Protein AF-A0A9J6AX96-F1 (afdb_monomer_lite)

Organism: Solanum commersonii (NCBI:txid4109)

Sequence (121 aa):
MKSNYGVSVLRGTFCFYCTHYRWRNMEGTFQLWIMKDYGVKESWTEIINLKETHFHSIVPKYRFADGDILLCCKLDGHSVFMTSKGPFGLWPQIDIYQDGVVYTESLIFPKSLILHLINYV

Secondary structure (DSSP, 8-state):
-EEEEEEEEETTEEEEEEEEEETTTTEEEEEEEEESSTT-GGGEEEEEEEEEE--SEEEEEEE-TTS-EEEEEEETTEEEEEETTEE-SPSP--SS--------S-TTS-STTHHHHSS--

pLDDT: mean 80.68, std 16.1, range [42.75, 96.75]

Structure (mmCIF, N/CA/C/O backbone):
data_AF-A0A9J6AX96-F1
#
_entry.id   AF-A0A9J6AX96-F1
#
loop_
_atom_site.group_PDB
_atom_site.id
_atom_site.type_symbol
_atom_site.label_atom_id
_atom_site.label_alt_id
_atom_site.label_comp_id
_atom_site.label_asym_id
_atom_site.label_entity_id
_atom_site.label_seq_id
_atom_site.pdbx_PDB_ins_code
_atom_site.Cartn_x
_atom_site.Cartn_y
_atom_site.Cartn_z
_atom_site.occupancy
_atom_site.B_iso_or_equiv
_atom_site.auth_seq_id
_atom_site.auth_comp_id
_atom_site.auth_asym_id
_atom_site.auth_atom_id
_atom_site.pdbx_PDB_model_num
ATOM 1 N N . MET A 1 1 ? 5.133 17.923 -12.556 1.00 51.06 1 MET A N 1
ATOM 2 C CA . MET A 1 1 ? 5.179 17.085 -11.337 1.00 51.06 1 MET A CA 1
ATOM 3 C C . MET A 1 1 ? 3.893 16.276 -11.328 1.00 51.06 1 MET A C 1
ATOM 5 O O . MET A 1 1 ? 2.847 16.899 -11.444 1.00 51.06 1 MET A O 1
ATOM 9 N N . LYS A 1 2 ? 3.942 14.939 -11.336 1.00 59.41 2 LYS A N 1
ATOM 10 C CA . LYS A 1 2 ? 2.726 14.110 -11.386 1.00 59.41 2 LYS A CA 1
ATOM 11 C C . LYS A 1 2 ? 2.717 13.216 -10.154 1.00 59.41 2 LYS A C 1
ATOM 13 O O . LYS A 1 2 ? 3.568 12.341 -10.032 1.00 59.41 2 LYS A O 1
ATOM 18 N N . SER A 1 3 ? 1.787 13.483 -9.248 1.00 72.38 3 SER A N 1
ATOM 19 C CA . SER A 1 3 ? 1.507 12.607 -8.114 1.00 72.38 3 SER A CA 1
ATOM 20 C C . SER A 1 3 ? 0.377 11.668 -8.514 1.00 72.38 3 SER A C 1
ATOM 22 O O . SER A 1 3 ? -0.646 12.127 -9.021 1.00 72.38 3 SER A O 1
ATOM 24 N N . ASN A 1 4 ? 0.570 10.368 -8.318 1.00 86.12 4 ASN A N 1
ATOM 25 C CA . ASN A 1 4 ? -0.489 9.373 -8.433 1.00 86.12 4 ASN A CA 1
ATOM 26 C C . ASN A 1 4 ? -0.934 9.012 -7.018 1.00 86.12 4 ASN A C 1
ATOM 28 O O . ASN A 1 4 ? -0.093 8.702 -6.185 1.00 86.12 4 ASN A O 1
ATOM 32 N N . TYR A 1 5 ? -2.220 9.090 -6.720 1.00 93.06 5 TYR A N 1
ATOM 33 C CA . TYR A 1 5 ? -2.753 8.716 -5.418 1.00 93.06 5 TYR A CA 1
ATOM 34 C C . TYR A 1 5 ? -4.044 7.939 -5.603 1.00 93.06 5 TYR A C 1
ATOM 36 O O . TYR A 1 5 ? -4.732 8.074 -6.615 1.00 93.06 5 TYR A O 1
ATOM 44 N N . GLY A 1 6 ? -4.370 7.120 -4.616 1.00 94.12 6 GLY A N 1
ATOM 45 C CA . GLY A 1 6 ? -5.560 6.296 -4.657 1.00 94.12 6 GLY A CA 1
ATOM 46 C C . GLY A 1 6 ? -5.878 5.684 -3.308 1.00 94.12 6 GLY A C 1
ATOM 47 O O . GLY A 1 6 ? -5.180 5.890 -2.312 1.00 94.12 6 GLY A O 1
ATOM 48 N N . VAL A 1 7 ? -6.962 4.919 -3.297 1.00 94.56 7 VAL A N 1
ATOM 49 C CA . VAL A 1 7 ? -7.408 4.156 -2.136 1.00 94.56 7 VAL A CA 1
ATOM 50 C C . VAL A 1 7 ? -7.518 2.682 -2.497 1.00 94.56 7 VAL A C 1
ATOM 52 O O . VAL A 1 7 ? -7.758 2.332 -3.652 1.00 94.56 7 VAL A O 1
ATOM 55 N N . SER A 1 8 ? -7.317 1.810 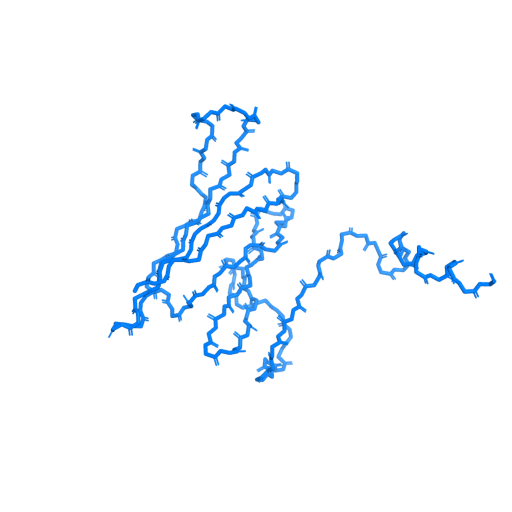-1.517 1.00 92.69 8 SER A N 1
ATOM 56 C CA . SER A 1 8 ? -7.493 0.363 -1.666 1.00 92.69 8 SER A CA 1
ATOM 57 C C . SER A 1 8 ? -8.038 -0.243 -0.377 1.00 92.69 8 SER A C 1
ATOM 59 O O . SER A 1 8 ? -8.024 0.398 0.673 1.00 92.69 8 SER A O 1
ATOM 61 N N . VAL A 1 9 ? -8.521 -1.480 -0.458 1.00 92.62 9 VAL A N 1
ATOM 62 C CA . VAL A 1 9 ? -8.904 -2.268 0.714 1.00 92.62 9 VAL A CA 1
ATOM 63 C C . VAL A 1 9 ? -8.007 -3.497 0.772 1.00 92.62 9 VAL A C 1
ATOM 65 O O . VAL A 1 9 ? -8.080 -4.366 -0.094 1.00 92.62 9 VAL A O 1
ATOM 68 N N . LEU A 1 10 ? -7.157 -3.581 1.795 1.00 91.94 10 LEU A N 1
ATOM 69 C CA . LEU A 1 10 ? -6.212 -4.680 1.986 1.00 91.94 10 LEU A CA 1
ATOM 70 C C . LEU A 1 10 ? -6.642 -5.526 3.184 1.00 91.94 10 LEU A C 1
ATOM 72 O O . LEU A 1 10 ? -6.551 -5.081 4.325 1.00 91.94 10 LEU A O 1
ATOM 76 N N . ARG A 1 11 ? -7.127 -6.750 2.928 1.00 89.38 11 ARG A N 1
ATOM 77 C CA . ARG A 1 11 ? -7.687 -7.653 3.959 1.00 89.38 11 ARG A CA 1
ATOM 78 C C . ARG A 1 11 ? -8.729 -6.969 4.867 1.00 89.38 11 ARG A C 1
ATOM 80 O O . ARG A 1 11 ? -8.736 -7.175 6.075 1.00 89.38 11 ARG A O 1
ATOM 87 N N . GLY A 1 12 ? -9.598 -6.146 4.279 1.00 88.00 12 GLY A N 1
ATOM 88 C CA . GLY A 1 12 ? -10.648 -5.422 5.007 1.00 88.00 12 GLY A CA 1
ATOM 89 C C . GLY A 1 12 ? -10.193 -4.119 5.673 1.00 88.00 12 GLY A C 1
ATOM 90 O O . GLY A 1 12 ? -11.020 -3.422 6.248 1.00 88.00 12 GLY A O 1
ATOM 91 N N . THR A 1 13 ? -8.914 -3.749 5.575 1.00 91.50 13 THR A N 1
ATOM 92 C CA . THR A 1 13 ? -8.411 -2.457 6.060 1.00 91.50 13 THR A CA 1
ATOM 93 C C . THR A 1 13 ? -8.443 -1.423 4.941 1.00 91.50 13 THR A C 1
ATOM 95 O O . THR A 1 13 ? -7.945 -1.687 3.848 1.00 91.50 13 THR A O 1
ATOM 98 N N . PHE A 1 14 ? -9.005 -0.242 5.208 1.00 94.19 14 PHE A N 1
ATOM 99 C CA . PHE A 1 14 ? -9.007 0.867 4.255 1.00 94.19 14 PHE A CA 1
ATOM 100 C C . PHE A 1 14 ? -7.619 1.508 4.185 1.00 94.19 14 PHE A C 1
ATOM 102 O O . PHE A 1 14 ? -6.997 1.787 5.214 1.00 94.19 14 PHE A O 1
ATOM 109 N N . CYS A 1 15 ? -7.119 1.724 2.974 1.00 95.50 15 CYS A N 1
ATOM 110 C CA . CYS A 1 15 ? -5.771 2.212 2.736 1.00 95.50 15 CYS A CA 1
ATOM 111 C C . CYS A 1 15 ? -5.780 3.408 1.790 1.00 95.50 15 CYS A C 1
ATOM 113 O O . CYS A 1 15 ? -6.515 3.420 0.804 1.00 95.50 15 CYS A O 1
ATOM 115 N N . PHE A 1 16 ? -4.900 4.368 2.052 1.00 96.19 16 PHE A N 1
ATOM 116 C CA . PHE A 1 16 ? -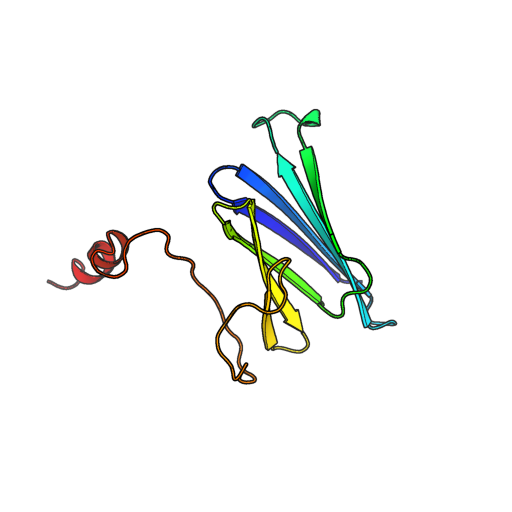4.572 5.469 1.154 1.00 96.19 16 PHE A CA 1
ATOM 117 C C . PHE A 1 16 ? -3.120 5.324 0.725 1.00 96.19 16 PHE A C 1
ATOM 119 O O . PHE A 1 16 ? -2.254 5.038 1.550 1.00 96.19 16 PHE A O 1
ATOM 126 N N . TYR A 1 17 ? -2.841 5.528 -0.555 1.00 95.81 17 TYR A N 1
ATOM 127 C CA . TYR A 1 17 ? -1.480 5.494 -1.059 1.00 95.81 17 TYR A CA 1
ATOM 128 C C . TYR A 1 17 ? -1.208 6.659 -1.993 1.00 95.81 17 TYR A C 1
ATOM 130 O O . TYR A 1 17 ? -2.100 7.142 -2.694 1.00 95.81 17 TYR A O 1
ATOM 138 N N . CYS A 1 18 ? 0.047 7.085 -2.028 1.00 94.69 18 CYS A N 1
ATOM 139 C CA . CYS A 1 18 ? 0.511 8.074 -2.979 1.00 94.69 18 CYS A CA 1
ATOM 140 C C . CYS A 1 18 ? 1.909 7.726 -3.489 1.00 94.69 18 CYS A C 1
ATOM 142 O O . CYS A 1 18 ? 2.774 7.271 -2.747 1.00 94.69 18 CYS A O 1
ATOM 144 N N . THR A 1 19 ? 2.118 7.949 -4.780 1.00 93.62 19 THR A N 1
ATOM 145 C CA . THR A 1 19 ? 3.409 7.942 -5.453 1.00 93.62 19 THR A CA 1
ATOM 146 C C . THR A 1 19 ? 3.684 9.350 -5.943 1.00 93.62 19 THR A C 1
ATOM 148 O O . THR A 1 19 ? 2.885 9.934 -6.680 1.00 93.62 19 THR A O 1
ATOM 151 N N . HIS A 1 20 ? 4.824 9.897 -5.561 1.00 91.38 20 HIS A N 1
ATOM 152 C CA . HIS A 1 20 ? 5.277 11.195 -6.017 1.00 91.38 20 HIS A CA 1
ATOM 153 C C . HIS A 1 20 ? 6.540 11.008 -6.853 1.00 91.38 20 HIS A C 1
ATOM 155 O O . HIS A 1 20 ? 7.577 10.635 -6.314 1.00 91.38 20 HIS A O 1
ATOM 161 N N . TYR A 1 21 ? 6.453 11.280 -8.159 1.00 89.88 21 TYR A N 1
ATOM 162 C CA . TYR A 1 21 ? 7.550 11.055 -9.102 1.00 89.88 21 TYR A CA 1
ATOM 163 C C . TYR A 1 21 ? 8.076 12.360 -9.713 1.00 89.88 21 TYR A C 1
ATOM 165 O O . TYR A 1 21 ? 7.332 13.168 -10.292 1.00 89.88 21 TYR A O 1
ATOM 173 N N . ARG A 1 22 ? 9.391 12.558 -9.604 1.00 88.81 22 ARG A N 1
ATOM 174 C CA . ARG A 1 22 ? 10.139 13.690 -10.153 1.00 88.81 22 ARG A CA 1
ATOM 175 C C . ARG A 1 22 ? 10.897 13.263 -11.404 1.00 88.81 22 ARG A C 1
ATOM 177 O O . ARG A 1 22 ? 12.055 12.869 -11.336 1.00 88.81 22 ARG A O 1
ATOM 184 N N . TRP A 1 23 ? 10.272 13.481 -12.560 1.00 83.19 23 TRP A N 1
ATOM 185 C CA . TRP A 1 23 ? 10.855 13.201 -13.880 1.00 83.19 23 TRP A CA 1
ATOM 186 C C . TRP A 1 23 ? 12.266 13.767 -14.096 1.00 83.19 23 TRP A C 1
ATOM 188 O O . TRP A 1 23 ? 13.074 13.115 -14.738 1.00 83.19 23 TRP A O 1
ATOM 198 N N . ARG A 1 24 ? 12.587 14.949 -13.545 1.00 85.81 24 ARG A N 1
ATOM 199 C CA . ARG A 1 24 ? 13.906 15.588 -13.726 1.00 85.81 24 ARG A CA 1
ATOM 200 C C . ARG A 1 24 ? 15.061 14.749 -13.166 1.00 85.81 24 ARG A C 1
ATOM 202 O O . ARG A 1 24 ? 16.136 14.762 -13.748 1.00 85.81 24 ARG A O 1
ATOM 209 N N . ASN A 1 25 ? 14.825 14.048 -12.058 1.00 85.81 25 ASN A N 1
ATOM 210 C CA . ASN A 1 25 ? 15.853 13.294 -11.340 1.00 85.81 25 ASN A CA 1
ATOM 211 C C . ASN A 1 25 ? 15.567 11.782 -11.345 1.00 85.81 25 ASN A C 1
ATOM 213 O O . ASN A 1 25 ? 16.260 11.041 -10.662 1.00 85.81 25 ASN A O 1
ATOM 217 N N . MET A 1 26 ? 14.530 11.339 -12.072 1.00 84.75 26 MET A N 1
ATOM 218 C CA . MET A 1 26 ? 14.056 9.946 -12.109 1.00 84.75 26 MET A CA 1
ATOM 219 C C . MET A 1 26 ? 13.865 9.335 -10.708 1.00 84.75 26 MET A C 1
ATOM 221 O O . MET A 1 26 ? 14.178 8.171 -10.463 1.00 84.75 26 MET A O 1
ATOM 225 N N . GLU A 1 27 ? 13.353 10.155 -9.786 1.00 88.50 27 GLU A N 1
ATOM 226 C CA . GLU A 1 27 ? 13.232 9.836 -8.365 1.00 88.50 27 GLU A CA 1
ATOM 227 C C . GLU A 1 27 ? 11.761 9.845 -7.940 1.00 88.50 27 GLU A C 1
ATOM 229 O O . GLU A 1 27 ? 11.024 10.811 -8.172 1.00 88.50 27 GLU A O 1
ATOM 234 N N . GLY A 1 28 ? 11.338 8.765 -7.303 1.00 88.94 28 GLY A N 1
ATOM 235 C CA . GLY A 1 28 ? 9.987 8.525 -6.838 1.00 88.94 28 GLY A CA 1
ATOM 236 C C . GLY A 1 28 ? 9.953 8.195 -5.355 1.00 88.94 28 GLY A C 1
ATOM 237 O O . GLY A 1 28 ? 10.759 7.407 -4.863 1.00 88.94 28 GLY A O 1
ATOM 238 N N . THR A 1 29 ? 8.973 8.738 -4.646 1.00 93.81 29 THR A N 1
ATOM 239 C CA . THR A 1 29 ? 8.625 8.297 -3.294 1.00 93.81 29 THR A CA 1
ATOM 240 C C . THR A 1 29 ? 7.255 7.642 -3.301 1.00 93.81 29 THR A C 1
ATOM 242 O O . THR A 1 29 ? 6.388 8.000 -4.101 1.00 93.81 29 THR A O 1
ATOM 245 N N . PHE A 1 30 ? 7.050 6.685 -2.404 1.00 94.50 30 PHE A N 1
ATOM 246 C CA . PHE A 1 30 ? 5.764 6.038 -2.202 1.00 94.50 30 PHE A CA 1
ATOM 247 C C . PHE A 1 30 ? 5.440 5.928 -0.723 1.00 94.50 30 PHE A C 1
ATOM 249 O O . PHE A 1 30 ? 6.274 5.497 0.070 1.00 94.50 30 PHE A O 1
ATOM 256 N N . GLN A 1 31 ? 4.211 6.285 -0.371 1.00 96.19 31 GLN A N 1
ATOM 257 C CA . GLN A 1 31 ? 3.695 6.153 0.982 1.00 96.19 31 GLN A CA 1
ATOM 258 C C . GLN A 1 31 ? 2.398 5.353 0.959 1.00 96.19 31 GLN A C 1
ATOM 260 O O . GLN A 1 31 ? 1.540 5.571 0.100 1.00 96.19 31 GLN A O 1
ATOM 265 N N . LEU A 1 32 ? 2.249 4.454 1.930 1.00 96.12 32 LEU A N 1
ATOM 266 C CA . LEU A 1 32 ? 1.026 3.704 2.187 1.00 96.12 32 LEU A CA 1
ATOM 267 C C . LEU A 1 32 ? 0.585 3.939 3.624 1.00 96.12 32 LEU A C 1
ATOM 269 O O . LEU A 1 32 ? 1.330 3.677 4.569 1.00 96.12 32 LEU A O 1
ATOM 273 N N . TRP A 1 33 ? -0.658 4.367 3.764 1.00 96.75 33 TRP A N 1
ATOM 274 C CA . TRP A 1 33 ? -1.321 4.621 5.028 1.00 96.75 33 TRP A CA 1
ATOM 275 C C . TRP A 1 33 ? -2.504 3.679 5.179 1.00 96.75 33 TRP A C 1
ATOM 277 O O . TRP A 1 33 ? -3.221 3.413 4.212 1.00 96.75 33 TRP A O 1
ATOM 287 N N . ILE A 1 34 ? -2.731 3.204 6.397 1.00 95.44 34 ILE A N 1
ATOM 288 C CA . ILE A 1 34 ? -3.905 2.406 6.752 1.00 95.44 34 ILE A CA 1
ATOM 289 C C . ILE A 1 34 ? -4.734 3.126 7.802 1.00 95.44 34 ILE A C 1
ATOM 291 O O . ILE A 1 34 ? -4.185 3.737 8.716 1.00 95.44 34 ILE A O 1
ATOM 295 N N . MET A 1 35 ? -6.051 3.032 7.678 1.00 95.56 35 MET A N 1
ATOM 296 C CA . MET A 1 35 ? -6.987 3.485 8.698 1.00 95.56 35 MET A CA 1
ATOM 297 C C . MET A 1 35 ? -7.257 2.317 9.646 1.00 95.56 35 MET A C 1
ATOM 299 O O . MET A 1 35 ? -7.811 1.301 9.221 1.00 95.56 35 MET A O 1
ATOM 303 N N . LYS A 1 36 ? -6.827 2.437 10.908 1.00 92.00 36 LYS A N 1
ATOM 304 C CA . LYS A 1 36 ? -7.065 1.393 11.919 1.00 92.00 36 LYS A CA 1
ATOM 305 C C . LYS A 1 36 ? -8.531 1.342 12.340 1.00 92.00 36 LYS A C 1
ATOM 307 O O . LYS A 1 36 ? -9.096 0.255 12.394 1.00 92.00 36 LYS A O 1
ATOM 312 N N . ASP A 1 37 ? -9.134 2.510 12.548 1.00 93.25 37 ASP A N 1
ATOM 313 C CA . ASP A 1 37 ? -10.512 2.657 13.006 1.00 93.25 37 ASP A CA 1
ATOM 314 C C . ASP A 1 37 ? -11.307 3.451 11.972 1.00 93.25 37 ASP A C 1
ATOM 316 O O . ASP A 1 37 ? -11.001 4.609 11.668 1.00 93.25 37 ASP A O 1
ATOM 320 N N . TYR A 1 38 ? -12.325 2.815 11.393 1.00 90.31 38 TYR A N 1
ATOM 321 C CA . TYR A 1 38 ? -13.072 3.404 10.289 1.00 90.31 38 TYR A CA 1
ATOM 322 C C . TYR A 1 38 ? -13.744 4.725 10.697 1.00 90.31 38 TYR A C 1
ATOM 324 O O . TYR A 1 38 ? -14.491 4.777 11.671 1.00 90.31 38 TYR A O 1
ATOM 332 N N . GLY A 1 39 ? -13.485 5.794 9.941 1.00 88.88 39 GLY A N 1
ATOM 333 C CA . GLY A 1 39 ? -14.027 7.133 10.195 1.00 88.88 39 GLY A CA 1
ATOM 334 C C . GLY A 1 39 ? -13.266 7.960 11.240 1.00 88.88 39 GLY A C 1
ATOM 335 O O . GLY A 1 39 ? -13.566 9.142 11.393 1.00 88.88 39 GLY A O 1
ATOM 336 N N . VAL A 1 40 ? -12.256 7.397 11.914 1.00 94.81 40 VAL A N 1
ATOM 337 C CA . VAL A 1 40 ? -11.434 8.121 12.896 1.00 94.81 40 VAL A CA 1
ATOM 338 C C . VAL A 1 40 ? -10.193 8.679 12.206 1.00 94.81 40 VAL A C 1
ATOM 340 O O . VAL A 1 40 ? -9.318 7.927 11.770 1.00 94.81 40 VAL A O 1
ATOM 343 N N . LYS A 1 41 ? -10.096 10.008 12.106 1.00 91.06 41 LYS A N 1
ATOM 344 C CA . LYS A 1 41 ? -9.007 10.700 11.396 1.00 91.06 41 LYS A CA 1
ATOM 345 C C . LYS A 1 41 ? -7.636 10.417 12.016 1.00 91.06 41 LYS A C 1
ATOM 347 O O . LYS A 1 41 ? -6.648 10.280 11.306 1.00 91.06 41 LYS A O 1
ATOM 352 N N . GLU A 1 42 ? -7.569 10.297 13.329 1.00 94.94 42 GLU A N 1
ATOM 353 C CA . GLU A 1 42 ? -6.335 10.083 14.085 1.00 94.94 42 GLU A CA 1
ATOM 354 C C . GLU A 1 42 ? -5.829 8.636 13.966 1.00 94.94 42 GLU A C 1
ATOM 356 O O . GLU A 1 42 ? -4.697 8.341 14.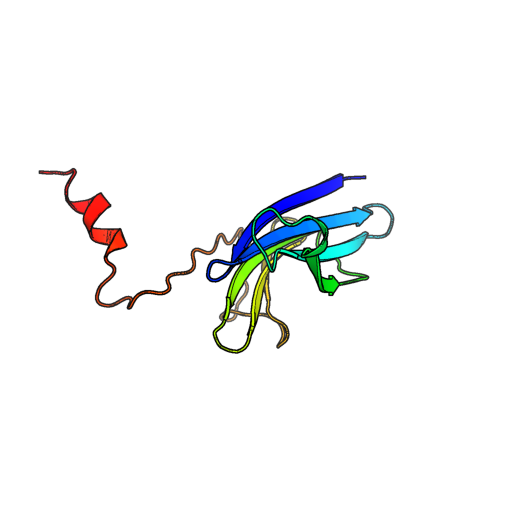339 1.00 94.94 42 GLU A O 1
ATOM 361 N N . SER A 1 43 ? -6.645 7.728 13.417 1.00 94.38 43 SER A N 1
ATOM 362 C CA . SER A 1 43 ? -6.305 6.309 13.281 1.00 94.38 43 SER A CA 1
ATOM 363 C C . SER A 1 43 ? -5.426 5.996 12.061 1.00 94.38 43 SER A C 1
ATOM 365 O O . SER A 1 43 ? -4.946 4.864 11.916 1.00 94.38 43 SER A O 1
ATOM 367 N N . TRP A 1 44 ? -5.201 6.977 11.179 1.00 96.31 44 TRP A N 1
ATOM 368 C CA . TRP A 1 44 ? -4.320 6.829 10.025 1.00 96.31 44 TRP A CA 1
ATOM 369 C C . TRP A 1 44 ? -2.876 6.583 10.472 1.00 96.31 44 TRP A C 1
ATOM 371 O O . TRP A 1 44 ? -2.270 7.394 11.165 1.00 96.31 44 TRP A O 1
ATOM 381 N N . THR A 1 45 ? -2.310 5.455 10.051 1.00 95.81 45 THR A N 1
ATOM 382 C CA . THR A 1 45 ? -0.930 5.057 10.359 1.00 95.81 45 THR A CA 1
ATOM 383 C C . THR A 1 45 ? -0.167 4.789 9.064 1.00 95.81 45 THR A C 1
ATOM 385 O O . THR A 1 45 ? -0.645 4.026 8.224 1.00 95.81 45 THR A O 1
ATOM 388 N N . GLU A 1 46 ? 1.017 5.384 8.902 1.00 95.62 46 GLU A N 1
ATOM 389 C CA . GLU A 1 46 ? 1.929 5.064 7.796 1.00 95.62 46 GLU A CA 1
ATOM 390 C C . GLU A 1 46 ? 2.542 3.683 8.033 1.00 95.62 46 GLU A C 1
ATOM 392 O O . GLU A 1 46 ? 3.055 3.408 9.117 1.00 95.62 46 GLU A O 1
ATOM 397 N N . ILE A 1 47 ? 2.478 2.807 7.032 1.00 93.94 47 ILE A N 1
ATOM 398 C CA . ILE A 1 47 ? 3.018 1.442 7.124 1.00 93.94 47 ILE A CA 1
ATOM 399 C C . ILE A 1 47 ? 4.108 1.149 6.100 1.00 93.94 47 ILE A C 1
ATOM 401 O O . ILE A 1 47 ? 4.909 0.246 6.316 1.00 93.94 47 ILE A O 1
ATOM 405 N N . ILE A 1 48 ? 4.150 1.891 4.992 1.00 94.00 48 ILE A N 1
ATOM 406 C CA . ILE A 1 48 ? 5.224 1.799 4.002 1.00 94.00 48 ILE A CA 1
ATOM 407 C C . ILE A 1 48 ? 5.636 3.212 3.618 1.00 94.00 48 ILE A C 1
ATOM 409 O O . ILE A 1 48 ? 4.783 4.042 3.305 1.00 94.00 48 ILE A O 1
ATOM 413 N N . ASN A 1 49 ? 6.947 3.441 3.591 1.00 94.44 49 ASN A N 1
ATOM 414 C CA . ASN A 1 49 ? 7.572 4.651 3.082 1.00 94.44 49 ASN A CA 1
ATOM 415 C C . ASN A 1 49 ? 8.792 4.255 2.242 1.00 94.44 49 ASN A C 1
ATOM 417 O O . ASN A 1 49 ? 9.862 3.970 2.778 1.00 94.44 49 ASN A O 1
ATOM 421 N N . LEU A 1 50 ? 8.605 4.170 0.926 1.00 92.31 50 LEU A N 1
ATOM 422 C CA . LEU A 1 50 ? 9.689 3.915 -0.017 1.00 92.31 50 LEU A CA 1
ATOM 423 C C . LEU A 1 50 ? 10.218 5.249 -0.536 1.00 92.31 50 LEU A C 1
ATOM 425 O O . LEU A 1 50 ? 9.451 6.104 -0.989 1.00 92.31 50 LEU A O 1
ATOM 429 N N . LYS A 1 51 ? 11.538 5.405 -0.504 1.00 91.12 51 LYS A N 1
ATOM 430 C CA . LYS A 1 51 ? 12.255 6.563 -1.042 1.00 91.12 51 LYS A CA 1
ATOM 431 C C . LYS A 1 51 ? 13.117 6.134 -2.220 1.00 91.12 51 LYS A C 1
ATOM 433 O O . LYS A 1 51 ? 13.405 4.948 -2.355 1.00 91.12 51 LYS A O 1
ATOM 438 N N . GLU A 1 52 ? 13.496 7.101 -3.053 1.00 84.94 52 GLU A N 1
ATOM 439 C CA . GLU A 1 52 ? 14.473 6.911 -4.136 1.00 84.94 52 GLU A CA 1
ATOM 440 C C . GLU A 1 52 ? 14.119 5.762 -5.099 1.00 84.94 52 GLU A C 1
ATOM 442 O O . GLU A 1 52 ? 14.973 5.066 -5.635 1.00 84.94 52 GLU A O 1
ATOM 447 N N . THR A 1 53 ? 12.826 5.549 -5.334 1.00 85.31 53 THR A N 1
ATOM 448 C CA . THR A 1 53 ? 12.348 4.545 -6.288 1.00 85.31 53 THR A CA 1
ATOM 449 C C . THR A 1 53 ? 12.383 5.102 -7.709 1.00 85.31 53 THR A C 1
ATOM 451 O O . THR A 1 53 ? 12.184 6.294 -7.912 1.00 85.31 53 THR A O 1
ATOM 454 N N . HIS A 1 54 ? 12.541 4.252 -8.719 1.00 87.88 54 HIS A N 1
ATOM 455 C CA . HIS A 1 54 ? 12.414 4.676 -10.123 1.00 87.88 54 HIS A CA 1
ATOM 456 C C . HIS A 1 54 ? 10.980 4.539 -10.659 1.00 87.88 54 HIS A C 1
ATOM 458 O O . HIS A 1 54 ? 10.709 4.788 -11.830 1.00 87.88 54 HIS A O 1
ATOM 464 N N . PHE A 1 55 ? 10.032 4.149 -9.804 1.00 87.69 55 PHE A N 1
ATOM 465 C CA . PHE A 1 55 ? 8.661 3.879 -10.209 1.00 87.69 55 PHE A CA 1
ATOM 466 C C . PHE A 1 55 ? 7.836 5.162 -10.279 1.00 87.69 55 PHE A C 1
ATOM 468 O O . PHE A 1 55 ? 7.735 5.922 -9.315 1.00 87.69 55 PHE A O 1
ATOM 475 N N . HIS A 1 56 ? 7.155 5.369 -11.405 1.00 87.00 56 HIS A N 1
ATOM 476 C CA . HIS A 1 56 ? 6.274 6.524 -11.578 1.00 87.00 56 HIS A CA 1
ATOM 477 C C . HIS A 1 56 ? 4.874 6.300 -10.977 1.00 87.00 56 HIS A C 1
ATOM 479 O O . HIS A 1 56 ? 4.067 7.228 -10.884 1.00 87.00 56 HIS A O 1
ATOM 485 N N . SER A 1 57 ? 4.538 5.054 -10.630 1.00 88.50 57 SER A N 1
ATOM 486 C CA . SER A 1 57 ? 3.272 4.668 -10.008 1.00 88.50 57 SER A CA 1
ATOM 487 C C . SER A 1 57 ? 3.456 3.370 -9.238 1.00 88.50 57 SER A C 1
ATOM 489 O O . SER A 1 57 ? 3.957 2.400 -9.796 1.00 88.50 57 SER A O 1
ATOM 491 N N . ILE A 1 58 ? 2.981 3.321 -8.000 1.00 91.88 58 ILE A N 1
ATOM 492 C CA . ILE A 1 58 ? 2.954 2.109 -7.182 1.00 91.88 58 ILE A CA 1
ATOM 493 C C . ILE A 1 58 ? 1.535 1.936 -6.645 1.00 91.88 58 ILE A C 1
ATOM 495 O O . ILE A 1 58 ? 0.956 2.874 -6.102 1.00 91.88 58 ILE A O 1
ATOM 499 N N . VAL A 1 59 ? 0.962 0.749 -6.838 1.00 92.00 59 VAL A N 1
ATOM 500 C CA . VAL A 1 59 ? -0.402 0.412 -6.415 1.00 92.00 59 VAL A CA 1
ATOM 501 C C . VAL A 1 59 ? -0.350 -0.799 -5.483 1.00 92.00 59 VAL A C 1
ATOM 503 O O . VAL A 1 59 ? 0.109 -1.859 -5.913 1.00 92.00 59 VAL A O 1
ATOM 506 N N . PRO A 1 60 ? -0.824 -0.695 -4.232 1.00 93.56 60 PRO A N 1
ATOM 507 C CA . PRO A 1 60 ? -0.981 -1.857 -3.370 1.00 93.56 60 PRO A CA 1
ATOM 508 C C . PRO A 1 60 ? -2.098 -2.761 -3.904 1.00 93.56 60 PRO A C 1
ATOM 510 O O . PRO A 1 60 ? -3.211 -2.308 -4.163 1.00 93.56 60 PRO A O 1
ATOM 513 N N . LYS A 1 61 ? -1.796 -4.048 -4.086 1.00 92.12 61 LYS A N 1
ATOM 514 C CA . LYS A 1 61 ? -2.721 -5.033 -4.666 1.00 92.12 61 LYS A CA 1
ATOM 515 C C . LYS A 1 61 ? -3.267 -6.004 -3.630 1.00 92.12 61 LYS A C 1
ATOM 517 O O . LYS A 1 61 ? -4.433 -6.377 -3.703 1.00 92.12 61 LYS A O 1
ATOM 522 N N . TYR A 1 62 ? -2.439 -6.430 -2.680 1.00 91.19 62 TYR A N 1
ATOM 523 C CA . TYR A 1 62 ? -2.837 -7.432 -1.697 1.00 91.19 62 TYR A CA 1
ATOM 524 C C . TYR A 1 62 ? -1.976 -7.376 -0.442 1.00 91.19 62 TYR A C 1
ATOM 526 O O . TYR A 1 62 ? -0.828 -6.951 -0.499 1.00 91.19 62 TYR A O 1
ATOM 534 N N . ARG A 1 63 ? -2.526 -7.835 0.683 1.00 92.62 63 ARG A N 1
ATOM 535 C CA . ARG A 1 63 ? -1.791 -8.021 1.935 1.00 92.62 63 ARG A CA 1
ATOM 536 C C . ARG A 1 63 ? -1.817 -9.495 2.302 1.00 92.62 63 ARG A C 1
ATOM 538 O O . ARG A 1 63 ? -2.891 -10.081 2.395 1.00 92.62 63 ARG A O 1
ATOM 545 N N . PHE A 1 64 ? -0.648 -10.078 2.511 1.00 90.19 64 PHE A N 1
ATOM 546 C CA . PHE A 1 64 ? -0.471 -11.475 2.873 1.00 90.19 64 PHE A CA 1
ATOM 547 C C . PHE A 1 64 ? -0.830 -11.737 4.343 1.00 90.19 64 PHE A C 1
ATOM 549 O O . PHE A 1 64 ? -1.080 -10.824 5.141 1.00 90.19 64 PHE A O 1
ATOM 556 N N . ALA A 1 65 ? -0.904 -13.021 4.704 1.00 90.31 65 ALA A N 1
ATOM 557 C CA . ALA A 1 65 ? -1.192 -13.447 6.072 1.00 90.31 65 ALA A CA 1
ATOM 558 C C . ALA A 1 65 ? -0.096 -13.016 7.060 1.00 90.31 65 ALA A C 1
ATOM 560 O O . ALA A 1 65 ? -0.421 -12.625 8.178 1.00 90.31 65 ALA A O 1
ATOM 561 N N . ASP A 1 66 ? 1.163 -13.022 6.610 1.00 90.62 66 ASP A N 1
ATOM 562 C CA . ASP A 1 66 ? 2.349 -12.568 7.350 1.00 90.62 66 ASP A CA 1
ATOM 563 C C . ASP A 1 66 ? 2.458 -11.034 7.447 1.00 90.62 66 ASP A C 1
ATOM 565 O O . ASP A 1 66 ? 3.352 -10.510 8.103 1.00 90.62 66 ASP A O 1
ATOM 569 N N . GLY A 1 67 ? 1.524 -10.305 6.830 1.00 90.31 67 GLY A N 1
ATOM 570 C CA . GLY A 1 67 ? 1.478 -8.850 6.842 1.00 90.31 67 GLY A CA 1
ATOM 571 C C . GLY A 1 67 ? 2.256 -8.182 5.712 1.00 90.31 67 GLY A C 1
ATOM 572 O O . GLY A 1 67 ? 2.112 -6.967 5.576 1.00 90.31 67 GLY A O 1
ATOM 573 N N . ASP A 1 68 ? 2.992 -8.940 4.890 1.00 92.62 68 ASP A N 1
ATOM 574 C CA . ASP A 1 68 ? 3.673 -8.409 3.707 1.00 92.62 68 ASP A CA 1
ATOM 575 C C . ASP A 1 68 ? 2.650 -7.892 2.683 1.00 92.62 68 ASP A C 1
ATOM 577 O O . ASP A 1 68 ? 1.480 -8.295 2.682 1.00 92.62 68 ASP A O 1
ATOM 581 N N . ILE A 1 69 ? 3.062 -6.978 1.811 1.00 93.44 69 ILE A N 1
ATOM 582 C CA . ILE A 1 69 ? 2.167 -6.314 0.859 1.00 93.44 69 ILE A CA 1
ATOM 583 C C . ILE A 1 69 ? 2.688 -6.514 -0.556 1.00 93.44 69 ILE A C 1
ATOM 585 O O . ILE A 1 69 ? 3.823 -6.170 -0.872 1.00 93.44 69 ILE A O 1
ATOM 589 N N . LEU A 1 70 ? 1.821 -7.038 -1.421 1.00 92.81 70 LEU A N 1
ATOM 590 C CA . LEU A 1 70 ? 2.056 -7.104 -2.853 1.00 92.81 70 LEU A CA 1
ATOM 591 C C . LEU A 1 70 ? 1.811 -5.726 -3.468 1.00 92.81 70 LEU A C 1
ATOM 593 O O . LEU A 1 70 ? 0.686 -5.218 -3.457 1.00 92.81 70 LEU A O 1
ATOM 597 N N . LEU A 1 71 ? 2.861 -5.146 -4.032 1.00 92.50 71 LEU A N 1
ATOM 598 C CA . LEU A 1 71 ? 2.838 -3.884 -4.758 1.00 92.50 71 LEU A CA 1
ATOM 599 C C . LEU A 1 71 ? 2.938 -4.153 -6.261 1.00 92.50 71 LEU A C 1
ATOM 601 O O . LEU A 1 71 ? 3.715 -5.002 -6.6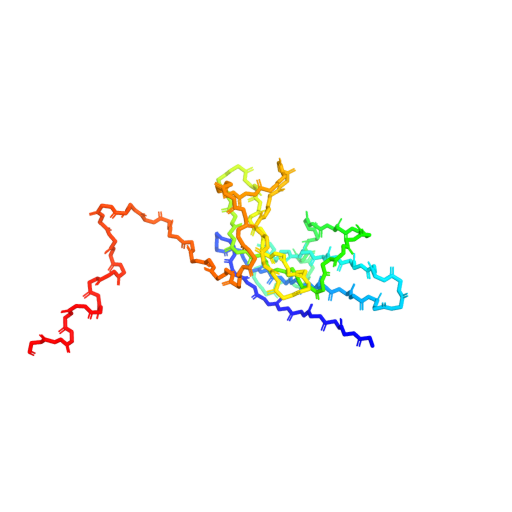86 1.00 92.50 71 LEU A O 1
ATOM 605 N N . CYS A 1 72 ? 2.172 -3.414 -7.060 1.00 90.81 72 CYS A N 1
ATOM 606 C CA . CYS A 1 72 ? 2.331 -3.320 -8.509 1.00 90.81 72 CYS A CA 1
ATOM 607 C C . CYS A 1 72 ? 3.001 -1.984 -8.837 1.00 90.81 72 CYS A C 1
ATOM 609 O O . CYS A 1 72 ? 2.410 -0.918 -8.644 1.00 90.81 72 CYS A O 1
ATOM 611 N N . CYS A 1 73 ? 4.236 -2.051 -9.310 1.00 88.88 73 CYS A N 1
ATOM 612 C CA . CYS A 1 73 ? 5.101 -0.914 -9.571 1.00 88.88 73 CYS A CA 1
ATOM 613 C C . CYS A 1 73 ? 5.230 -0.705 -11.079 1.00 88.88 73 CYS A C 1
ATOM 615 O O . CYS A 1 73 ? 5.527 -1.652 -11.800 1.00 88.88 73 CYS A O 1
ATOM 617 N N . LYS A 1 74 ? 5.013 0.520 -11.563 1.00 86.38 74 LYS A N 1
ATOM 618 C CA . LYS A 1 74 ? 5.121 0.862 -12.986 1.00 86.38 74 LYS A CA 1
ATOM 619 C C . LYS A 1 74 ? 6.423 1.604 -13.280 1.00 86.38 74 LYS A C 1
ATOM 621 O O . LYS A 1 74 ? 6.709 2.616 -12.632 1.00 86.38 74 LYS A O 1
ATOM 626 N N . LEU A 1 75 ? 7.168 1.104 -14.261 1.00 80.62 75 LEU A N 1
ATOM 627 C CA . LEU A 1 75 ? 8.420 1.660 -14.774 1.00 80.62 75 LEU A CA 1
ATOM 628 C C . LEU A 1 75 ? 8.357 1.644 -16.302 1.00 80.62 75 LEU A C 1
ATOM 630 O O . LEU A 1 75 ? 8.183 0.577 -16.874 1.00 80.62 75 LEU A O 1
ATOM 634 N N . ASP A 1 76 ? 8.459 2.805 -16.948 1.00 75.38 76 ASP A N 1
ATOM 635 C CA . ASP A 1 76 ? 8.618 2.939 -18.406 1.00 75.38 76 ASP A CA 1
ATOM 636 C C . ASP A 1 76 ? 7.672 2.079 -19.275 1.00 75.38 76 ASP A C 1
ATOM 638 O O . ASP A 1 76 ? 8.048 1.573 -20.323 1.00 75.38 76 ASP A O 1
ATOM 642 N N . GLY A 1 77 ? 6.408 1.931 -18.855 1.00 71.62 77 GLY A N 1
ATOM 643 C CA . GLY A 1 77 ? 5.390 1.141 -19.572 1.00 71.62 77 GLY A CA 1
ATOM 644 C C . GLY A 1 77 ? 5.264 -0.318 -19.116 1.00 71.62 77 GLY A C 1
ATOM 645 O O . GLY A 1 77 ? 4.288 -0.984 -19.463 1.00 71.62 77 GLY A O 1
ATOM 646 N N . HIS A 1 78 ? 6.175 -0.776 -18.263 1.00 78.00 78 HIS A N 1
ATOM 647 C CA . HIS A 1 78 ? 6.198 -2.106 -17.664 1.00 78.00 78 HIS A CA 1
ATOM 648 C C . HIS A 1 78 ? 5.648 -2.089 -16.241 1.00 78.00 78 HIS A C 1
ATOM 650 O O . HIS A 1 78 ? 5.650 -1.064 -15.553 1.00 78.00 78 HIS A O 1
ATOM 656 N N . SER A 1 79 ? 5.185 -3.248 -15.786 1.00 82.38 79 SER A N 1
ATOM 657 C CA . SER A 1 79 ? 4.706 -3.460 -14.422 1.00 82.38 79 SER A CA 1
ATOM 658 C C . SER A 1 79 ? 5.472 -4.598 -13.764 1.00 82.38 79 SER A C 1
ATOM 660 O O . SER A 1 79 ? 5.471 -5.721 -14.264 1.00 82.38 79 SER A O 1
ATOM 662 N N . VAL A 1 80 ? 6.066 -4.317 -12.611 1.00 85.31 80 VAL A N 1
ATOM 663 C CA . VAL A 1 80 ? 6.742 -5.301 -11.770 1.00 85.31 80 VAL A CA 1
ATOM 664 C C . VAL A 1 80 ? 5.935 -5.477 -10.495 1.00 85.31 80 VAL A C 1
ATOM 666 O O . VAL A 1 80 ? 5.505 -4.501 -9.878 1.00 85.31 80 VAL A O 1
ATOM 669 N N . PHE A 1 81 ? 5.735 -6.724 -10.090 1.00 87.81 81 PHE A N 1
ATOM 670 C CA . PHE A 1 81 ? 5.181 -7.032 -8.782 1.00 87.81 81 PHE A CA 1
ATOM 671 C C . PHE A 1 81 ? 6.313 -7.221 -7.782 1.00 87.81 81 PHE A C 1
ATOM 673 O O . PHE A 1 81 ? 7.327 -7.846 -8.093 1.00 87.81 81 PHE A O 1
ATOM 680 N N . MET A 1 82 ? 6.160 -6.678 -6.580 1.00 89.12 82 MET A N 1
ATOM 681 C CA . MET A 1 82 ? 7.157 -6.824 -5.525 1.00 89.12 82 MET A CA 1
ATOM 682 C C . MET A 1 82 ? 6.522 -6.892 -4.144 1.00 89.12 82 MET A C 1
ATOM 684 O O . MET A 1 82 ? 5.384 -6.475 -3.934 1.00 89.12 82 MET A O 1
ATOM 688 N N . THR A 1 83 ? 7.301 -7.417 -3.211 1.00 91.44 83 THR A N 1
ATOM 689 C CA . THR A 1 83 ? 7.017 -7.486 -1.776 1.00 91.44 83 THR A CA 1
ATOM 690 C C . THR A 1 83 ? 8.234 -6.984 -1.005 1.00 91.44 83 THR A C 1
ATOM 692 O O . THR A 1 83 ? 9.259 -6.655 -1.612 1.00 91.44 83 THR A O 1
ATOM 695 N N . SER A 1 84 ? 8.171 -6.972 0.327 1.00 86.25 84 SER A N 1
ATOM 696 C CA . SER A 1 84 ? 9.348 -6.678 1.159 1.00 86.25 84 SER A CA 1
ATOM 697 C C . SER A 1 84 ? 10.537 -7.615 0.887 1.00 86.25 84 SER A C 1
ATOM 699 O O . SER A 1 84 ? 11.688 -7.228 1.067 1.00 86.25 84 SER A O 1
ATOM 701 N N . LYS A 1 85 ? 10.265 -8.830 0.391 1.00 87.94 85 LYS A N 1
ATOM 702 C CA . LYS A 1 85 ? 11.260 -9.868 0.075 1.00 87.94 85 LYS A CA 1
ATOM 703 C C . LYS A 1 85 ? 11.896 -9.701 -1.313 1.00 87.94 85 LYS A C 1
ATOM 705 O O . LYS A 1 85 ? 12.747 -10.502 -1.688 1.00 87.94 85 LYS A O 1
ATOM 710 N N . GLY A 1 86 ? 11.496 -8.680 -2.075 1.00 85.88 86 GLY A N 1
ATOM 711 C CA . GLY A 1 86 ? 11.961 -8.426 -3.438 1.00 85.88 86 GLY A CA 1
ATOM 712 C C . GLY A 1 86 ? 10.886 -8.675 -4.506 1.00 85.88 86 GLY A C 1
ATOM 713 O O . GLY A 1 86 ? 9.688 -8.694 -4.191 1.00 85.88 86 GLY A O 1
ATOM 714 N N . PRO A 1 87 ? 11.293 -8.818 -5.782 1.00 84.69 87 PRO A N 1
ATOM 715 C CA . PRO A 1 87 ? 10.378 -9.068 -6.892 1.00 84.69 87 PRO A CA 1
ATOM 716 C C . PRO A 1 87 ? 9.530 -10.323 -6.663 1.00 84.69 87 PRO A C 1
ATOM 718 O O . PRO A 1 87 ? 10.031 -11.359 -6.232 1.00 84.69 87 PRO A O 1
ATOM 721 N N . PHE A 1 88 ? 8.239 -10.226 -6.960 1.00 80.06 88 PHE A N 1
ATOM 722 C CA . PHE A 1 88 ? 7.249 -11.273 -6.750 1.00 80.06 88 PHE A CA 1
ATOM 723 C C . PHE A 1 88 ? 6.709 -11.741 -8.104 1.00 80.06 88 PHE A C 1
ATOM 725 O O . PHE A 1 88 ? 6.142 -10.947 -8.847 1.00 80.06 88 PHE A O 1
ATOM 732 N N . GLY A 1 89 ? 6.881 -13.020 -8.441 1.00 72.81 89 GLY A N 1
ATOM 733 C CA . GLY A 1 89 ? 6.441 -13.595 -9.717 1.00 72.81 89 GLY A CA 1
ATOM 734 C C . GLY A 1 89 ? 7.495 -14.492 -10.366 1.00 72.81 89 GLY A C 1
ATOM 735 O O . GLY A 1 89 ? 8.633 -14.568 -9.905 1.00 72.81 89 GLY A O 1
ATOM 736 N N . LEU A 1 90 ? 7.098 -15.196 -11.428 1.00 61.25 90 LEU A N 1
ATOM 737 C CA . LEU A 1 90 ? 7.988 -16.074 -12.186 1.00 61.25 90 LEU A CA 1
ATOM 738 C C . LEU A 1 90 ? 8.811 -15.269 -13.195 1.00 61.25 90 LEU A C 1
ATOM 740 O O . LEU A 1 90 ? 8.314 -14.359 -13.855 1.00 61.25 90 LEU A O 1
ATOM 744 N N . TRP A 1 91 ? 10.079 -15.643 -13.319 1.00 47.62 91 TRP A N 1
ATOM 745 C CA . TRP A 1 91 ? 10.925 -15.257 -14.440 1.00 47.62 91 TRP A CA 1
ATOM 746 C C . TRP A 1 91 ? 10.462 -15.961 -15.733 1.00 47.62 91 TRP A C 1
ATOM 748 O O . TRP A 1 91 ? 10.072 -17.128 -15.662 1.00 47.62 91 TRP A O 1
ATOM 758 N N . PRO A 1 92 ? 10.559 -15.317 -16.912 1.00 55.78 92 PRO A N 1
ATOM 759 C CA . PRO A 1 92 ? 11.029 -13.953 -17.123 1.00 55.78 92 PRO A CA 1
ATOM 760 C C . PRO A 1 92 ? 9.908 -12.920 -16.936 1.00 55.78 92 PRO A C 1
ATOM 762 O O . PRO A 1 92 ? 8.761 -13.128 -17.331 1.00 55.78 92 PRO A O 1
ATOM 765 N N . GLN A 1 93 ? 10.275 -11.764 -16.382 1.00 59.00 93 GLN A N 1
ATOM 766 C CA . GLN A 1 93 ? 9.469 -10.544 -16.450 1.00 59.00 93 GLN A CA 1
ATOM 767 C C . GLN A 1 93 ? 9.509 -10.045 -17.898 1.00 59.00 93 GLN A C 1
ATOM 769 O O . GLN A 1 93 ? 10.378 -9.270 -18.272 1.00 59.00 93 GLN A O 1
ATOM 774 N N . ILE A 1 94 ? 8.634 -10.588 -18.745 1.00 54.56 94 ILE A N 1
ATOM 775 C CA . ILE A 1 94 ? 8.497 -10.149 -20.138 1.00 54.56 94 ILE A CA 1
ATOM 776 C C . ILE A 1 94 ? 7.983 -8.703 -20.151 1.00 54.56 94 ILE A C 1
ATOM 778 O O . ILE A 1 94 ? 7.088 -8.367 -19.371 1.00 54.56 94 ILE A O 1
ATOM 782 N N . ASP A 1 95 ? 8.532 -7.902 -21.070 1.00 55.38 95 ASP A N 1
ATOM 783 C CA . ASP A 1 95 ? 8.316 -6.469 -21.346 1.00 55.38 95 ASP A CA 1
ATOM 784 C C . ASP A 1 95 ? 6.877 -6.086 -21.769 1.00 55.38 95 ASP A C 1
ATOM 786 O O . ASP A 1 95 ? 6.647 -5.292 -22.679 1.00 55.38 95 ASP A O 1
ATOM 790 N N . ILE A 1 96 ? 5.864 -6.627 -21.101 1.00 61.44 96 ILE A N 1
ATOM 791 C CA . ILE A 1 96 ? 4.451 -6.345 -21.363 1.00 61.44 96 ILE A CA 1
ATOM 792 C C . ILE A 1 96 ? 3.774 -5.731 -20.140 1.00 61.44 96 ILE A C 1
ATOM 794 O O . ILE A 1 96 ? 4.174 -5.950 -18.997 1.00 61.44 96 ILE A O 1
ATOM 798 N N . TYR A 1 97 ? 2.716 -4.960 -20.389 1.00 62.22 97 TYR A N 1
ATOM 799 C CA . TYR A 1 97 ? 1.823 -4.467 -19.347 1.00 62.22 97 TYR A CA 1
ATOM 800 C C . TYR A 1 97 ? 1.148 -5.659 -18.658 1.00 62.22 97 TYR A C 1
ATOM 802 O O . TYR A 1 97 ? 0.303 -6.327 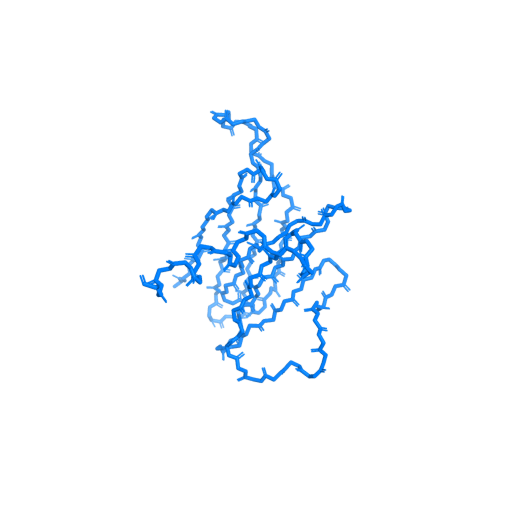-19.253 1.00 62.22 97 TYR A O 1
ATOM 810 N N . GLN A 1 98 ? 1.522 -5.938 -17.412 1.00 63.75 98 GLN A N 1
ATOM 811 C CA . GLN A 1 98 ? 0.896 -6.969 -16.593 1.00 63.75 98 GLN A CA 1
ATOM 812 C C . GLN A 1 98 ? -0.111 -6.306 -15.652 1.00 63.75 98 GLN A C 1
ATOM 814 O O . GLN A 1 98 ? 0.250 -5.546 -14.751 1.00 63.75 98 GLN A O 1
ATOM 819 N N . ASP A 1 99 ? -1.394 -6.611 -15.837 1.00 65.06 99 ASP A N 1
ATOM 820 C CA . ASP A 1 99 ? -2.364 -6.411 -14.766 1.00 65.06 99 ASP A CA 1
ATOM 821 C C . ASP A 1 99 ? -2.554 -7.722 -14.007 1.00 65.06 99 ASP A C 1
ATOM 823 O O . ASP A 1 99 ? -2.606 -8.806 -14.584 1.00 65.06 99 ASP A O 1
ATOM 827 N N . GLY A 1 100 ? -2.608 -7.605 -12.687 1.00 67.44 100 GLY A N 1
ATOM 828 C CA . GLY A 1 100 ? -2.702 -8.729 -11.771 1.00 67.44 100 GLY A CA 1
ATOM 829 C C . GLY A 1 100 ? -3.998 -8.649 -10.987 1.00 67.44 100 GLY A C 1
ATOM 830 O O . GLY A 1 100 ? -4.291 -7.613 -10.374 1.00 67.44 100 GLY A O 1
ATOM 831 N N . VAL A 1 101 ? -4.735 -9.760 -10.979 1.00 69.25 101 VAL A N 1
ATOM 832 C CA . VAL A 1 101 ? -5.891 -9.989 -10.108 1.00 69.25 101 VAL A CA 1
ATOM 833 C C . VAL A 1 101 ? -5.477 -10.986 -9.035 1.00 69.25 101 VAL A C 1
ATOM 835 O O . VAL A 1 101 ? -4.901 -12.030 -9.339 1.00 69.25 101 VAL A O 1
ATOM 838 N N . VAL A 1 102 ? -5.751 -10.658 -7.774 1.00 69.62 102 VAL A N 1
ATOM 839 C CA . VAL A 1 102 ? -5.461 -11.547 -6.647 1.00 69.62 102 VAL A CA 1
ATOM 840 C C . VAL A 1 102 ? -6.729 -12.295 -6.262 1.00 69.62 102 VAL A C 1
ATOM 842 O O . VAL A 1 102 ? -7.729 -11.678 -5.904 1.00 69.62 102 VAL A O 1
ATOM 845 N N . TYR A 1 103 ? -6.662 -13.624 -6.315 1.00 70.12 103 TYR A N 1
ATOM 846 C CA . TYR A 1 103 ? -7.715 -14.518 -5.846 1.00 70.12 103 TYR A CA 1
ATOM 847 C C . TYR A 1 103 ? -7.318 -15.082 -4.484 1.00 70.12 103 TYR A C 1
ATOM 849 O O . TYR A 1 103 ? -6.225 -15.618 -4.316 1.00 70.12 103 TYR A O 1
ATOM 857 N N . THR A 1 104 ? -8.203 -14.941 -3.503 1.00 68.62 104 THR A N 1
ATOM 858 C CA . THR A 1 104 ? -8.017 -15.482 -2.147 1.00 68.62 104 THR A CA 1
ATOM 859 C C . THR A 1 104 ? -8.772 -16.793 -1.927 1.00 68.62 104 THR A C 1
ATOM 861 O O . THR A 1 104 ? -8.651 -17.401 -0.866 1.00 68.62 104 THR A O 1
ATOM 864 N N . GLU A 1 105 ? -9.543 -17.235 -2.922 1.00 72.25 105 GLU A N 1
ATOM 865 C CA . GLU A 1 105 ? -10.247 -18.515 -2.939 1.00 72.25 105 GLU A CA 1
ATOM 866 C C . GLU A 1 105 ? -9.456 -19.591 -3.698 1.00 72.25 105 GLU A C 1
ATOM 868 O O . GLU A 1 105 ? -8.560 -19.292 -4.488 1.00 72.25 105 GLU A O 1
ATOM 873 N N . SER A 1 106 ? -9.774 -20.862 -3.438 1.00 61.22 106 SER A N 1
ATOM 874 C CA . SER A 1 106 ? -9.142 -21.987 -4.131 1.00 61.22 106 SER A CA 1
ATOM 875 C C . SER A 1 106 ? -9.417 -21.910 -5.634 1.00 61.22 106 SER A C 1
ATOM 877 O O . SER A 1 106 ? -10.575 -21.848 -6.043 1.00 61.22 106 SER A O 1
ATOM 879 N N . LEU A 1 107 ? -8.367 -22.012 -6.457 1.00 65.50 107 LEU A N 1
ATOM 880 C CA . LEU A 1 107 ? -8.474 -22.083 -7.924 1.00 65.50 107 LEU A CA 1
ATOM 881 C C . LEU A 1 107 ? -9.268 -23.307 -8.412 1.00 65.50 107 LEU A C 1
ATOM 883 O O . LEU A 1 107 ? -9.655 -23.367 -9.574 1.00 65.50 107 LEU A O 1
ATOM 887 N N . ILE A 1 108 ? -9.515 -24.273 -7.526 1.00 66.75 108 ILE A N 1
ATOM 888 C CA . ILE A 1 108 ? -10.293 -25.485 -7.802 1.00 66.75 108 ILE A CA 1
ATOM 889 C C . ILE A 1 108 ? -11.803 -25.217 -7.645 1.00 66.75 108 ILE A C 1
ATOM 891 O O . ILE A 1 108 ? -12.613 -25.914 -8.244 1.00 66.75 108 ILE A O 1
ATOM 895 N N . PHE A 1 109 ? -12.193 -24.193 -6.877 1.00 56.47 109 PHE A N 1
ATOM 896 C CA . PHE A 1 109 ? -13.589 -23.790 -6.663 1.00 56.47 109 PHE A CA 1
ATOM 897 C C . PHE A 1 109 ? -13.728 -22.259 -6.594 1.00 56.47 109 PHE A C 1
ATOM 899 O O . PHE A 1 109 ? -14.051 -21.701 -5.541 1.00 56.47 109 PHE A O 1
ATOM 906 N N . PRO A 1 110 ? -13.483 -21.558 -7.710 1.00 53.44 110 PRO A N 1
ATOM 907 C CA . PRO A 1 110 ? -13.704 -20.125 -7.781 1.00 53.44 110 PRO A CA 1
ATOM 908 C C . PRO A 1 110 ? -15.211 -19.843 -7.728 1.00 53.44 110 PRO A C 1
ATOM 910 O O . PRO A 1 110 ? -15.929 -20.085 -8.700 1.00 53.44 110 PRO A O 1
ATOM 913 N N . LYS A 1 111 ? -15.721 -19.319 -6.607 1.00 57.66 111 LYS A N 1
ATOM 914 C CA . LYS A 1 111 ? -17.128 -18.894 -6.508 1.00 57.66 111 LYS A CA 1
ATOM 915 C C . LYS A 1 111 ? -17.412 -17.718 -7.448 1.00 57.66 111 LYS A C 1
ATOM 917 O O . LYS A 1 111 ? -18.547 -17.542 -7.879 1.00 57.66 111 LYS A O 1
ATOM 922 N N . SER A 1 112 ? -16.376 -16.957 -7.804 1.00 55.72 112 SER A N 1
ATOM 923 C CA . SER A 1 112 ? -16.441 -15.809 -8.714 1.00 55.72 112 SER A CA 1
ATOM 924 C C . SER A 1 112 ? -16.687 -16.181 -10.189 1.00 55.72 112 SER A C 1
ATOM 926 O O . SER A 1 112 ? -17.375 -15.454 -10.904 1.00 55.72 112 SER A O 1
ATOM 928 N N . LEU A 1 113 ? -16.205 -17.341 -10.659 1.00 52.72 113 LEU A N 1
ATOM 929 C CA . LEU A 1 113 ? -16.327 -17.733 -12.077 1.00 52.72 113 LEU A CA 1
ATOM 930 C C . LEU A 1 113 ? -17.731 -18.226 -12.470 1.00 52.72 113 LEU A C 1
ATOM 932 O O . LEU A 1 113 ? -18.050 -18.287 -13.657 1.00 52.72 113 LEU A O 1
ATOM 936 N N . ILE A 1 114 ? -18.599 -18.522 -11.499 1.00 51.38 114 ILE A N 1
ATOM 937 C CA . ILE A 1 114 ? -19.959 -19.013 -11.765 1.00 51.38 114 ILE A CA 1
ATOM 938 C C . ILE A 1 114 ? -20.869 -17.900 -12.318 1.00 51.38 114 ILE A C 1
ATOM 940 O O . ILE A 1 114 ? -21.763 -18.182 -13.112 1.00 51.38 114 ILE A O 1
ATOM 944 N N . LEU A 1 115 ? -20.621 -16.623 -11.996 1.00 46.44 115 LEU A N 1
ATOM 945 C CA . LEU A 1 115 ? -21.487 -15.530 -12.462 1.00 46.44 115 LEU A CA 1
ATOM 946 C C . LEU A 1 115 ? -21.301 -15.172 -13.946 1.00 46.44 115 LEU A C 1
ATOM 948 O O . LEU A 1 115 ? -22.225 -14.636 -14.555 1.00 46.44 115 LEU A O 1
ATOM 952 N N . HIS A 1 116 ? -20.152 -15.490 -14.552 1.00 44.72 116 HIS A N 1
ATOM 953 C CA . HIS A 1 116 ? -19.927 -15.215 -15.977 1.00 44.72 116 HIS A CA 1
ATOM 954 C C . HIS A 1 116 ? -20.364 -16.347 -16.914 1.00 44.72 116 HIS A C 1
ATOM 956 O O . HIS A 1 116 ? -20.539 -16.095 -18.104 1.00 44.72 116 HIS A O 1
ATOM 962 N N . LEU A 1 117 ? -20.594 -17.559 -16.397 1.00 43.91 117 LEU A N 1
ATOM 963 C CA . LEU A 1 117 ? -21.016 -18.716 -17.198 1.00 43.91 117 LEU A CA 1
ATOM 964 C C . LEU A 1 117 ? -22.535 -18.966 -17.194 1.00 43.91 117 LEU A C 1
ATOM 966 O O . LEU A 1 117 ? -23.005 -19.758 -18.000 1.00 43.91 117 LEU A O 1
ATOM 970 N N . ILE A 1 118 ? -23.317 -18.277 -16.352 1.00 44.31 118 ILE A N 1
ATOM 971 C CA . ILE A 1 118 ? -24.786 -18.450 -16.288 1.00 44.31 118 ILE A CA 1
ATOM 972 C C . ILE A 1 118 ? -25.554 -17.449 -17.182 1.00 44.31 118 ILE A C 1
ATOM 974 O O . ILE A 1 118 ? -26.742 -17.623 -17.414 1.00 44.31 118 ILE A O 1
ATOM 978 N N . ASN A 1 119 ? -24.890 -16.459 -17.790 1.00 42.75 119 ASN A N 1
ATOM 979 C CA . ASN A 1 119 ? -25.539 -15.516 -18.722 1.00 42.75 119 ASN A CA 1
ATOM 980 C C . ASN A 1 119 ? -25.512 -15.956 -20.206 1.00 42.75 119 ASN A C 1
ATOM 982 O O . ASN 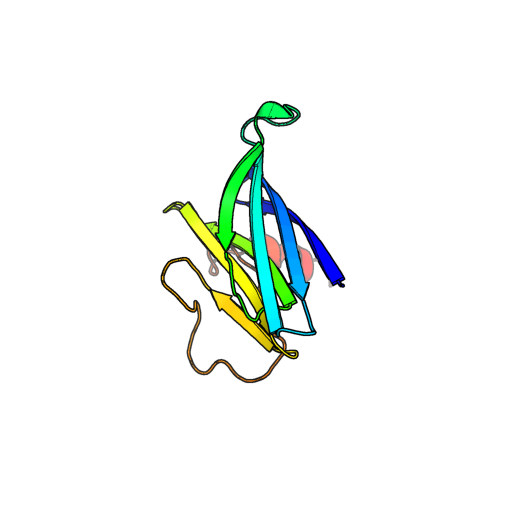A 1 119 ? -25.699 -15.122 -21.087 1.00 42.75 119 ASN A O 1
ATOM 986 N N . TYR A 1 120 ? -25.278 -17.242 -20.492 1.00 42.88 120 TYR A N 1
ATOM 987 C CA . TYR A 1 120 ? -25.334 -17.815 -21.848 1.00 42.88 120 TYR A CA 1
ATOM 988 C C . TYR A 1 120 ? -26.078 -19.162 -21.884 1.00 42.88 120 TYR A C 1
ATOM 990 O O . TYR A 1 120 ? -25.552 -20.157 -22.384 1.00 42.88 120 TYR A O 1
ATOM 998 N N . VAL A 1 121 ? -27.310 -19.193 -21.369 1.00 44.81 121 VAL A N 1
ATOM 999 C CA . VAL A 1 121 ? -28.323 -20.191 -21.761 1.00 44.81 121 VAL A CA 1
ATOM 1000 C C . VAL A 1 121 ? -29.605 -19.464 -22.127 1.00 44.81 121 VAL A C 1
ATOM 1002 O O . VAL A 1 121 ? -30.017 -18.595 -21.328 1.00 44.81 121 VAL A O 1
#

Radius of gyration: 16.73 Å; chains: 1; bounding box: 44×43×36 Å

Foldseek 3Di:
DDKDKDWDAAPNWIKIKIWDADPVVLWIWIWMWTQPDPPDPVRIDIDDIDTRDNFRDKDFQYADPVRWTWIWTDHPQFTFTATPVGTDDDPDSPRHHDDDHDDPDDPVDDPPVVVVVVVPD